Protein AF-A0A820FDP3-F1 (afdb_monomer)

Sequence (143 aa):
SAVSTASTAPTTTTAPTTTTTAAPCFFGDDQVRLVNGDITTISELRSGMKVYSMNNHNELMEDEVIMILHRDPDETDLFCVIETSDPRYKLSVTCDHYVAVSDGSKTHYLISDHVKSTEHFVYVHDDLNHQLELVQVTNVTRR

Secondary structure (DSSP, 8-state):
---------------------PPP-B-TT-EEEBTTS-EEETTT--TT-EEEEE-TTS-EEEEE--------TT---PEEEEEESSTT-EEEEETT-EEEEE-SS-EEEEEGGG--TTT-EEEEEETTTTEEEEEEEEEEEE-

InterPro domains:
  IPR001767 Hedgehog protein, Hint domain [PF01079] (21-142)
  IPR003587 Hint domain N-terminal [SM00306] (23-125)
  IPR006141 Intein N-terminal splicing region [PS50817] (25-101)
  IPR036844 Hint domain superfamily [SSF51294] (25-141)
  IPR050387 Hedgehog Signaling [PTHR11889] (11-141)

Solvent-accessible surface area (backbone atoms only — not comparable to full-atom values): 8890 Å² total; per-residue (Å²): 136,83,89,91,87,83,89,82,79,84,82,78,78,76,70,80,81,74,80,69,77,72,75,68,42,71,43,50,82,45,74,43,59,32,70,89,71,51,75,45,30,55,68,68,60,53,62,76,43,41,29,71,43,71,49,98,84,69,43,69,38,84,42,64,37,78,71,80,93,79,87,63,95,86,66,86,73,61,28,24,35,41,33,32,74,52,84,89,48,68,49,48,25,27,39,71,21,76,38,65,31,27,71,87,84,53,82,45,76,37,38,40,68,72,56,45,49,80,63,30,21,35,74,43,80,37,82,89,76,73,37,64,41,80,42,44,23,62,39,66,47,81,86

Radius of gyration: 22.2 Å; Cα contacts (8 Å, |Δi|>4): 254; chains: 1; bounding box: 54×83×32 Å

Structure (mmCIF, N/CA/C/O backbone):
data_AF-A0A820FDP3-F1
#
_entry.id   AF-A0A820FDP3-F1
#
loop_
_atom_site.group_PDB
_atom_site.id
_atom_site.type_symbol
_atom_site.label_atom_id
_atom_site.label_alt_id
_atom_site.label_comp_id
_atom_site.label_asym_id
_atom_site.label_entity_id
_atom_site.label_seq_id
_atom_site.pdbx_PDB_ins_code
_atom_site.Cartn_x
_atom_site.Cartn_y
_atom_site.Cartn_z
_atom_site.occupancy
_atom_site.B_iso_or_equiv
_atom_site.auth_seq_id
_atom_site.auth_comp_id
_atom_site.auth_asym_id
_atom_site.auth_atom_id
_atom_site.pdbx_PDB_model_num
ATOM 1 N N . SER A 1 1 ? -38.778 -68.239 -4.008 1.00 35.31 1 SER A N 1
ATOM 2 C CA . SER A 1 1 ? -38.427 -67.526 -2.765 1.00 35.31 1 SER A CA 1
ATOM 3 C C . SER A 1 1 ? -37.032 -66.952 -2.929 1.00 35.31 1 SER A C 1
ATOM 5 O O . SER A 1 1 ? -36.119 -67.725 -3.160 1.00 35.31 1 SER A O 1
ATOM 7 N N . ALA A 1 2 ? -36.942 -65.653 -3.232 1.00 29.34 2 ALA A N 1
ATOM 8 C CA . ALA A 1 2 ? -36.588 -64.569 -2.293 1.00 29.34 2 ALA A CA 1
ATOM 9 C C . ALA A 1 2 ? -35.048 -64.419 -2.187 1.00 29.34 2 ALA A C 1
ATOM 11 O O . ALA A 1 2 ? -34.393 -65.323 -1.695 1.00 29.34 2 ALA A O 1
ATOM 12 N N . VAL A 1 3 ? -34.438 -63.467 -2.911 1.00 26.30 3 VAL A N 1
ATOM 13 C CA . VAL A 1 3 ? -34.148 -62.059 -2.519 1.00 26.30 3 VAL A CA 1
ATOM 14 C C . VAL A 1 3 ? -32.842 -61.938 -1.710 1.00 26.30 3 VAL A C 1
ATOM 16 O O . VAL A 1 3 ? -32.786 -62.367 -0.568 1.00 26.30 3 VAL A O 1
ATOM 19 N N . SER A 1 4 ? -31.815 -61.313 -2.306 1.00 28.16 4 SER A N 1
ATOM 20 C CA . SER A 1 4 ? -31.236 -60.008 -1.904 1.00 28.16 4 SER A CA 1
ATOM 21 C C . SER A 1 4 ? -29.708 -59.893 -2.026 1.00 28.16 4 SER A C 1
ATOM 23 O O . SER A 1 4 ? -28.956 -60.840 -1.835 1.00 28.16 4 SER A O 1
ATOM 25 N N . THR A 1 5 ? -29.309 -58.666 -2.343 1.00 33.56 5 THR A N 1
ATOM 26 C CA . THR A 1 5 ? -28.030 -58.089 -2.787 1.00 33.56 5 THR A CA 1
ATOM 27 C C . THR A 1 5 ? -27.153 -57.504 -1.668 1.00 33.56 5 THR A C 1
ATOM 29 O O . THR A 1 5 ? -27.704 -57.028 -0.682 1.00 33.56 5 THR A O 1
ATOM 32 N N . ALA A 1 6 ? -25.836 -57.383 -1.912 1.00 31.95 6 ALA A N 1
ATOM 33 C CA . ALA A 1 6 ? -24.944 -56.223 -1.633 1.00 31.95 6 ALA A CA 1
ATOM 34 C C . ALA A 1 6 ? -23.514 -56.626 -2.084 1.00 31.95 6 ALA A C 1
ATOM 36 O O . ALA A 1 6 ? -23.063 -57.696 -1.696 1.00 31.95 6 ALA A O 1
ATOM 37 N N . SER A 1 7 ? -22.777 -55.993 -3.008 1.00 34.62 7 SER A N 1
ATOM 38 C CA . SER A 1 7 ? -22.408 -54.587 -3.268 1.00 34.62 7 SER A CA 1
ATOM 39 C C . SER A 1 7 ? -21.628 -53.931 -2.128 1.00 34.62 7 SER A C 1
ATOM 41 O O . SER A 1 7 ? -22.196 -53.200 -1.322 1.00 34.62 7 SER A O 1
ATOM 43 N N . THR A 1 8 ? -20.313 -54.162 -2.099 1.00 35.59 8 THR A N 1
ATOM 44 C CA . THR A 1 8 ? -19.361 -53.441 -1.243 1.00 35.59 8 THR A CA 1
ATOM 45 C C . THR A 1 8 ? -18.542 -52.484 -2.109 1.00 35.59 8 THR A C 1
ATOM 47 O O . THR A 1 8 ? -17.845 -52.907 -3.030 1.00 35.59 8 THR A O 1
ATOM 50 N N . ALA A 1 9 ? -18.686 -51.188 -1.836 1.00 39.78 9 ALA A N 1
ATOM 51 C CA . ALA A 1 9 ? -17.977 -50.094 -2.490 1.00 39.78 9 ALA A CA 1
ATOM 52 C C . ALA A 1 9 ? -16.481 -50.063 -2.108 1.00 39.78 9 ALA A C 1
ATOM 54 O O . ALA A 1 9 ? -16.131 -50.498 -1.008 1.00 39.78 9 ALA A O 1
ATOM 55 N N . PRO A 1 10 ? -15.597 -49.507 -2.956 1.00 38.88 10 PRO A N 1
ATOM 56 C CA . PRO A 1 10 ? -14.248 -49.154 -2.542 1.00 38.88 10 PRO A CA 1
ATOM 57 C C . PRO A 1 10 ? -14.284 -47.880 -1.688 1.00 38.88 10 PRO A C 1
ATOM 59 O O . PRO A 1 10 ? -14.824 -46.850 -2.091 1.00 38.88 10 PRO A O 1
ATOM 62 N N . THR A 1 11 ? -13.711 -47.964 -0.491 1.00 37.81 11 THR A N 1
ATOM 63 C CA . THR A 1 11 ? -13.539 -46.848 0.439 1.00 37.81 11 THR A CA 1
ATOM 64 C C . THR A 1 11 ? -12.572 -45.831 -0.164 1.00 37.81 11 THR A C 1
ATOM 66 O O . THR A 1 11 ? -11.375 -46.093 -0.279 1.00 37.81 11 THR A O 1
ATOM 69 N N . THR A 1 12 ? -13.083 -44.666 -0.555 1.00 37.97 12 THR A N 1
ATOM 70 C CA . THR A 1 12 ? -12.262 -43.500 -0.883 1.00 37.97 12 THR A CA 1
ATOM 71 C C . THR A 1 12 ? -11.593 -43.030 0.404 1.00 37.97 12 THR A C 1
ATOM 73 O O . THR A 1 12 ? -12.239 -42.452 1.275 1.00 37.97 12 THR A O 1
ATOM 76 N N . THR A 1 13 ? -10.301 -43.311 0.552 1.00 40.66 13 THR A N 1
ATOM 77 C CA . THR A 1 13 ? -9.463 -42.663 1.562 1.00 40.66 13 THR A CA 1
ATOM 78 C C . THR A 1 13 ? -9.371 -41.189 1.189 1.00 40.66 13 THR A C 1
ATOM 80 O O . THR A 1 13 ? -8.599 -40.812 0.310 1.00 40.66 13 THR A O 1
ATOM 83 N N . THR A 1 14 ? -10.203 -40.360 1.815 1.00 43.59 14 THR A N 1
ATOM 84 C CA . THR A 1 14 ? -10.071 -38.905 1.779 1.00 43.59 14 THR A CA 1
ATOM 85 C C . THR A 1 14 ? -8.686 -38.570 2.318 1.00 43.59 14 THR A C 1
ATOM 87 O O . THR A 1 14 ? -8.397 -38.811 3.492 1.00 43.59 14 THR A O 1
ATOM 90 N N . ALA A 1 15 ? -7.805 -38.079 1.446 1.00 48.56 15 ALA A N 1
ATOM 91 C CA . ALA A 1 15 ? -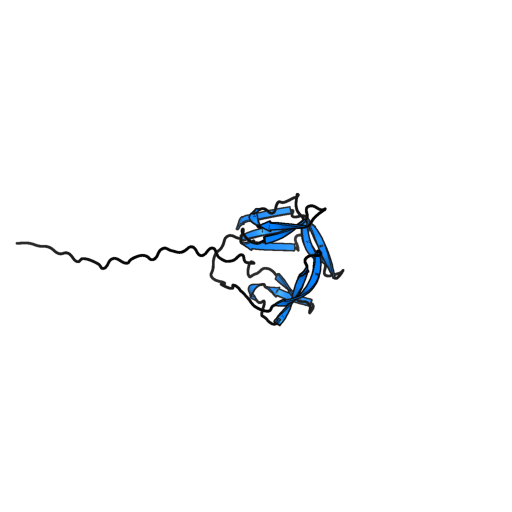6.565 -37.460 1.881 1.00 48.56 15 ALA A CA 1
ATOM 92 C C . ALA A 1 15 ? -6.922 -36.346 2.879 1.00 48.56 15 ALA A C 1
ATOM 94 O O . ALA A 1 15 ? -7.920 -35.653 2.664 1.00 48.56 15 ALA A O 1
ATOM 95 N N . PRO A 1 16 ? -6.169 -36.176 3.976 1.00 45.03 16 PRO A N 1
ATOM 96 C CA . PRO A 1 16 ? -6.380 -35.033 4.845 1.00 45.03 16 PRO A CA 1
ATOM 97 C C . PRO A 1 16 ? -6.250 -33.776 3.987 1.00 45.03 16 PRO A C 1
ATOM 99 O O . PRO A 1 16 ? -5.231 -33.588 3.322 1.00 45.03 16 PRO A O 1
ATOM 102 N N . THR A 1 17 ? -7.295 -32.949 3.970 1.00 44.59 17 THR A N 1
ATOM 103 C CA . THR A 1 17 ? -7.234 -31.598 3.422 1.00 44.59 17 THR A CA 1
ATOM 104 C C . THR A 1 17 ? -6.196 -30.863 4.251 1.00 44.59 17 THR A C 1
ATOM 106 O O . THR A 1 17 ? -6.479 -30.382 5.346 1.00 44.59 17 THR A O 1
ATOM 109 N N . THR A 1 18 ? -4.954 -30.854 3.783 1.00 39.72 18 THR A N 1
ATOM 110 C CA . THR A 1 18 ? -3.960 -29.911 4.260 1.00 39.72 18 THR A CA 1
ATOM 111 C C . THR A 1 18 ? -4.517 -28.551 3.885 1.00 39.72 18 THR A C 1
ATOM 113 O O . THR A 1 18 ? -4.482 -28.164 2.720 1.00 39.72 18 THR A O 1
ATOM 116 N N . THR A 1 19 ? -5.102 -27.853 4.853 1.00 38.78 19 THR A N 1
ATOM 117 C CA . THR A 1 19 ? -5.202 -26.400 4.802 1.00 38.78 19 THR A CA 1
ATOM 118 C C . THR A 1 19 ? -3.767 -25.898 4.744 1.00 38.78 19 THR A C 1
ATOM 120 O O . THR A 1 19 ? -3.129 -25.690 5.775 1.00 38.78 19 THR A O 1
ATOM 123 N N . THR A 1 20 ? -3.211 -25.829 3.538 1.00 46.38 20 THR A N 1
ATOM 124 C CA . THR A 1 20 ? -2.064 -24.981 3.259 1.00 46.38 20 THR A CA 1
ATOM 125 C C . THR A 1 20 ? -2.561 -23.593 3.605 1.00 46.38 20 THR A C 1
ATOM 127 O O . THR A 1 20 ? -3.418 -23.072 2.900 1.00 46.38 20 THR A O 1
ATOM 130 N N . THR A 1 21 ? -2.145 -23.045 4.746 1.00 54.66 21 THR A N 1
ATOM 131 C CA . THR A 1 21 ? -2.365 -21.624 5.008 1.00 54.66 21 THR A CA 1
ATOM 132 C C . THR A 1 21 ? -1.762 -20.899 3.814 1.00 54.66 21 THR A C 1
ATOM 134 O O . THR A 1 21 ? -0.568 -21.076 3.547 1.00 54.66 21 THR A O 1
ATOM 137 N N . ALA A 1 22 ? -2.602 -20.220 3.033 1.00 67.62 22 ALA A N 1
ATOM 138 C CA . ALA A 1 22 ? -2.152 -19.454 1.886 1.00 67.62 22 ALA A CA 1
ATOM 139 C C . ALA A 1 22 ? -1.049 -18.493 2.349 1.00 67.62 22 ALA A C 1
ATOM 141 O O . ALA A 1 22 ? -1.042 -18.039 3.495 1.00 67.62 22 ALA A O 1
ATOM 142 N N . ALA A 1 23 ? -0.050 -18.254 1.500 1.00 81.81 23 ALA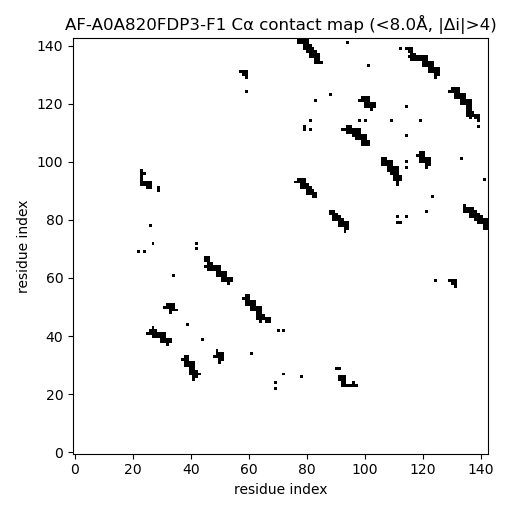 A N 1
ATOM 143 C CA . ALA A 1 23 ? 0.984 -17.284 1.836 1.00 81.81 23 ALA A CA 1
ATOM 144 C C . ALA A 1 23 ? 0.341 -15.891 1.987 1.00 81.81 23 ALA A C 1
ATOM 146 O O . ALA A 1 23 ? -0.628 -15.611 1.280 1.00 81.81 23 ALA A O 1
ATOM 147 N N . PRO A 1 24 ? 0.878 -14.990 2.828 1.00 91.69 24 PRO A N 1
ATOM 148 C CA . PRO A 1 24 ? 0.292 -13.667 2.971 1.00 91.69 24 PRO A CA 1
ATOM 149 C C . PRO A 1 24 ? 0.297 -12.896 1.648 1.00 91.69 24 PRO A C 1
ATOM 151 O O . PRO A 1 24 ? 1.331 -12.806 0.981 1.00 91.69 24 PRO A O 1
ATOM 154 N N . CYS A 1 25 ? -0.845 -12.319 1.271 1.00 95.00 25 CYS A N 1
ATOM 155 C CA . CYS A 1 25 ? -1.067 -11.786 -0.077 1.00 95.00 25 CYS A CA 1
ATOM 156 C C . CYS A 1 25 ? -1.715 -10.398 -0.090 1.00 95.00 25 CYS A C 1
ATOM 158 O O . CYS A 1 25 ? -2.303 -9.950 0.892 1.00 95.00 25 CYS A O 1
ATOM 160 N N . PHE A 1 26 ? -1.597 -9.727 -1.235 1.00 96.25 26 PHE A N 1
ATOM 161 C CA . PHE A 1 26 ? -2.300 -8.487 -1.568 1.00 96.25 26 PHE A CA 1
ATOM 162 C C . PHE A 1 26 ? -3.557 -8.800 -2.385 1.00 96.25 26 PHE A C 1
ATOM 164 O O . PHE A 1 26 ? -3.582 -9.780 -3.131 1.00 96.25 26 PHE A O 1
ATOM 171 N N . PHE A 1 27 ? -4.586 -7.957 -2.289 1.00 96.00 27 PHE A N 1
ATOM 172 C CA . PHE A 1 27 ? -5.770 -8.080 -3.138 1.00 96.00 27 PHE A CA 1
ATOM 173 C C . PHE A 1 27 ? -5.446 -7.692 -4.587 1.00 96.00 27 PHE A C 1
ATOM 175 O O . PHE A 1 27 ? -4.785 -6.686 -4.837 1.00 96.00 27 PHE A O 1
ATOM 182 N N . GLY A 1 28 ? -5.931 -8.473 -5.553 1.00 95.44 28 GLY A N 1
ATOM 183 C CA . GLY A 1 28 ? -5.546 -8.330 -6.961 1.00 95.44 28 GLY A CA 1
ATOM 184 C C . GLY A 1 28 ? -5.871 -6.972 -7.594 1.00 95.44 28 GLY A C 1
ATOM 185 O O . GLY A 1 28 ? -5.105 -6.524 -8.448 1.00 95.44 28 GLY A O 1
ATOM 186 N N . ASP A 1 29 ? -6.955 -6.321 -7.160 1.00 95.00 29 AS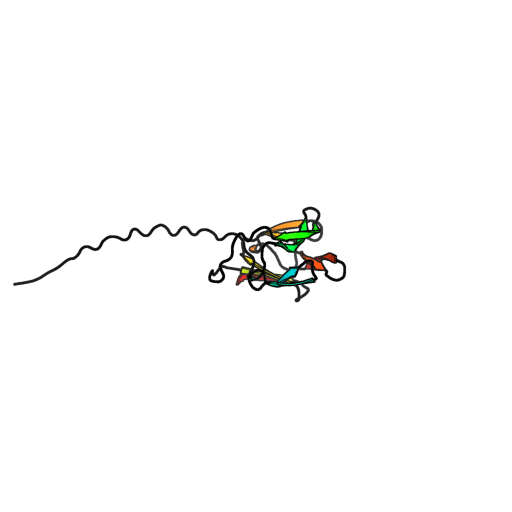P A N 1
ATOM 187 C CA . ASP A 1 29 ? -7.409 -5.026 -7.695 1.00 95.00 29 ASP A CA 1
ATOM 188 C C . ASP A 1 29 ? -6.754 -3.816 -7.017 1.00 95.00 29 ASP A C 1
ATOM 190 O O . ASP A 1 29 ? -6.961 -2.679 -7.452 1.00 95.00 29 ASP A O 1
ATOM 194 N N . ASP A 1 30 ? -5.983 -4.027 -5.946 1.00 95.56 30 ASP A N 1
ATOM 195 C CA . ASP A 1 30 ? -5.229 -2.936 -5.339 1.00 95.56 30 ASP A CA 1
ATOM 196 C C . ASP A 1 30 ? -4.191 -2.411 -6.339 1.00 95.56 30 ASP A C 1
ATOM 198 O O . ASP A 1 30 ? -3.661 -3.143 -7.183 1.00 95.56 30 ASP A O 1
ATOM 202 N N . GLN A 1 31 ? -3.926 -1.110 -6.268 1.00 95.81 31 GLN A N 1
ATOM 203 C CA . GLN A 1 31 ? -3.092 -0.416 -7.241 1.00 95.81 31 GLN A CA 1
ATOM 204 C C . GLN A 1 31 ? -1.646 -0.304 -6.770 1.00 95.81 31 GLN A C 1
ATOM 206 O O . GLN A 1 31 ? -1.368 -0.084 -5.593 1.00 95.81 31 GLN A O 1
ATOM 211 N N . VAL A 1 32 ? -0.726 -0.379 -7.727 1.00 95.19 32 VAL A N 1
ATOM 212 C CA . VAL A 1 32 ? 0.696 -0.102 -7.540 1.00 95.19 32 VAL A CA 1
ATOM 213 C C . VAL A 1 32 ? 1.113 0.962 -8.538 1.00 95.19 32 VAL A C 1
ATOM 215 O O . VAL A 1 32 ? 0.849 0.850 -9.738 1.00 95.19 32 VAL A O 1
ATOM 218 N N . ARG A 1 33 ? 1.796 1.992 -8.039 1.00 94.12 33 ARG A N 1
ATOM 219 C CA . ARG A 1 33 ? 2.476 2.967 -8.884 1.00 94.12 33 ARG A CA 1
ATOM 220 C C . ARG A 1 33 ? 3.845 2.433 -9.282 1.00 94.12 33 ARG A C 1
ATOM 222 O O . ARG A 1 33 ? 4.634 2.006 -8.441 1.00 94.12 33 ARG A O 1
ATOM 229 N N . LEU A 1 34 ? 4.124 2.497 -10.572 1.00 97.19 34 LEU A N 1
ATOM 230 C CA . LEU A 1 34 ? 5.416 2.160 -11.138 1.00 97.19 34 LEU A CA 1
ATOM 231 C C . LEU A 1 34 ? 6.336 3.381 -11.137 1.00 97.19 34 LEU A C 1
ATOM 233 O O . LEU A 1 34 ? 5.888 4.526 -11.189 1.00 97.19 34 LEU A O 1
ATOM 237 N N . VAL A 1 35 ? 7.642 3.130 -11.157 1.00 97.00 35 VAL A N 1
ATOM 238 C CA . VAL A 1 35 ? 8.676 4.181 -11.200 1.00 97.00 35 VAL A CA 1
ATOM 239 C C . VAL A 1 35 ? 8.560 5.060 -12.449 1.00 97.00 35 VAL A C 1
ATOM 241 O O . VAL A 1 35 ? 8.883 6.243 -12.420 1.00 97.00 35 VAL A O 1
ATOM 244 N N . ASN A 1 36 ? 8.054 4.516 -13.559 1.00 94.88 36 ASN A N 1
ATOM 245 C CA . ASN A 1 36 ? 7.831 5.283 -14.788 1.00 94.88 36 ASN A CA 1
ATOM 246 C C . ASN A 1 36 ? 6.601 6.219 -14.720 1.00 94.88 36 ASN A C 1
ATOM 248 O O . ASN A 1 36 ? 6.314 6.900 -15.701 1.00 94.88 36 ASN A O 1
ATOM 252 N N . GLY A 1 37 ? 5.884 6.247 -13.591 1.00 94.44 37 GLY A N 1
ATOM 253 C CA . GLY A 1 37 ? 4.699 7.070 -13.354 1.00 94.44 37 GLY A CA 1
ATOM 254 C C . GLY A 1 37 ? 3.368 6.368 -13.634 1.00 94.44 37 GLY A C 1
ATOM 255 O O . GLY A 1 37 ? 2.332 6.848 -13.163 1.00 94.44 37 GLY A O 1
ATOM 256 N N . ASP A 1 38 ? 3.382 5.230 -14.334 1.00 96.06 38 ASP A N 1
ATOM 257 C CA . ASP A 1 38 ? 2.173 4.463 -14.631 1.00 96.06 38 ASP A CA 1
ATOM 258 C C . ASP A 1 38 ? 1.565 3.863 -13.354 1.00 96.06 38 ASP A C 1
ATOM 260 O O . ASP A 1 38 ? 2.239 3.644 -12.343 1.00 96.06 38 ASP A O 1
ATOM 264 N N . ILE A 1 39 ? 0.268 3.570 -13.410 1.00 95.62 39 ILE A N 1
ATOM 265 C CA . ILE A 1 39 ? -0.457 2.852 -12.361 1.00 95.62 39 ILE A CA 1
ATOM 266 C C . ILE A 1 39 ? -0.987 1.556 -12.966 1.00 95.62 39 ILE A C 1
ATOM 268 O O . ILE A 1 39 ? -1.578 1.565 -14.045 1.00 95.62 39 ILE A O 1
ATOM 272 N N . THR A 1 40 ? -0.789 0.451 -12.260 1.00 97.12 40 THR A N 1
ATOM 273 C CA . THR A 1 40 ? -1.307 -0.875 -12.618 1.00 97.12 40 THR A CA 1
ATOM 274 C C . THR A 1 40 ? -1.922 -1.533 -11.387 1.00 97.12 40 THR A C 1
ATOM 276 O O . THR A 1 40 ? -1.798 -1.013 -10.278 1.00 97.12 40 THR A O 1
ATOM 279 N N . THR A 1 41 ? -2.596 -2.665 -11.557 1.00 97.38 41 THR A N 1
ATOM 280 C CA . THR A 1 41 ? -3.087 -3.459 -10.423 1.00 97.38 41 THR A CA 1
ATOM 281 C C . THR A 1 41 ? -2.058 -4.506 -9.990 1.00 97.38 41 THR A C 1
ATOM 283 O O . THR A 1 41 ? -1.195 -4.919 -10.770 1.00 97.38 41 THR A O 1
ATOM 286 N N . ILE A 1 42 ? -2.155 -4.997 -8.755 1.00 96.56 42 ILE A N 1
ATOM 287 C CA . ILE A 1 42 ? -1.334 -6.115 -8.257 1.00 96.56 42 ILE A CA 1
ATOM 288 C C . ILE A 1 42 ? -1.464 -7.352 -9.170 1.00 96.56 42 ILE A C 1
ATOM 290 O O . ILE A 1 42 ? -0.478 -8.040 -9.465 1.00 96.56 42 ILE A O 1
ATOM 294 N N . SER A 1 43 ? -2.673 -7.632 -9.667 1.00 95.94 43 SER A N 1
ATOM 295 C CA . SER A 1 43 ? -2.936 -8.749 -10.587 1.00 95.94 43 SER A CA 1
ATOM 296 C C . SER A 1 43 ? -2.253 -8.578 -11.957 1.00 95.94 43 SER A C 1
ATOM 298 O O . SER A 1 43 ? -1.871 -9.555 -12.618 1.00 95.94 43 SER A O 1
ATOM 300 N N . GLU A 1 44 ? -2.009 -7.337 -12.369 1.00 97.12 44 GLU A N 1
ATOM 301 C CA . GLU A 1 44 ? -1.343 -6.975 -13.619 1.00 97.12 44 GLU A CA 1
ATOM 302 C C . GLU A 1 44 ? 0.172 -6.797 -13.485 1.00 97.12 44 GLU A C 1
ATOM 304 O O . GLU A 1 44 ? 0.873 -6.886 -14.493 1.00 97.12 44 GLU A O 1
ATOM 309 N N . LEU A 1 45 ? 0.711 -6.697 -12.268 1.00 96.75 45 LEU A N 1
ATOM 310 C CA . LEU A 1 45 ? 2.151 -6.598 -12.029 1.00 96.75 45 LEU A CA 1
ATOM 311 C C . LEU A 1 45 ? 2.915 -7.782 -12.659 1.00 96.75 45 LEU A C 1
ATOM 313 O O . LEU A 1 45 ? 2.436 -8.922 -12.681 1.00 96.75 45 LEU A O 1
ATOM 317 N N . ARG A 1 46 ? 4.098 -7.543 -13.219 1.00 96.50 46 ARG A N 1
ATOM 318 C CA . ARG A 1 46 ? 4.934 -8.556 -13.887 1.00 96.50 46 ARG A CA 1
ATOM 319 C C . ARG A 1 46 ? 6.387 -8.389 -13.469 1.00 96.50 46 ARG A C 1
ATOM 321 O O . ARG A 1 46 ? 6.804 -7.297 -13.091 1.00 96.50 46 ARG A O 1
ATOM 328 N N . SER A 1 47 ? 7.159 -9.467 -13.595 1.00 97.50 47 SER A N 1
ATOM 329 C CA . SER A 1 47 ? 8.606 -9.389 -13.416 1.00 97.50 47 SER A CA 1
ATOM 330 C C . SER A 1 47 ? 9.238 -8.381 -14.384 1.00 97.50 47 SER A C 1
ATOM 332 O O . SER A 1 47 ? 8.799 -8.264 -15.529 1.00 97.50 47 SER A O 1
ATOM 334 N N . GLY A 1 48 ? 10.261 -7.663 -13.926 1.00 97.94 48 GLY A N 1
ATOM 335 C CA . GLY A 1 48 ? 10.941 -6.599 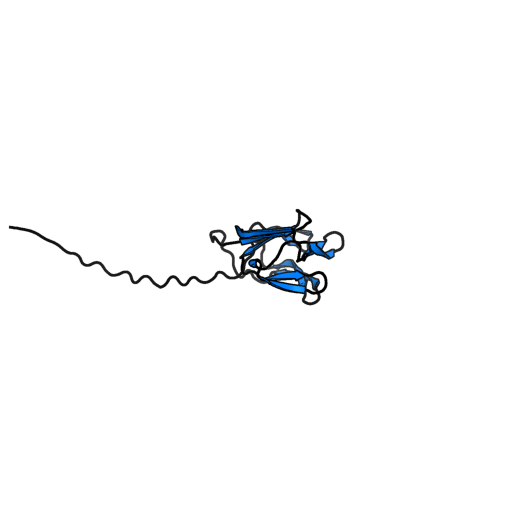-14.668 1.00 97.94 48 GLY A CA 1
ATOM 336 C C . GLY A 1 48 ? 10.282 -5.220 -14.550 1.00 97.94 48 GLY A C 1
ATOM 337 O O . GLY A 1 48 ? 10.874 -4.224 -14.963 1.00 97.94 48 GLY A O 1
ATOM 338 N N . MET A 1 49 ? 9.073 -5.124 -13.986 1.00 98.31 49 MET A N 1
ATOM 339 C CA . MET A 1 49 ? 8.451 -3.830 -13.694 1.00 98.31 49 MET A CA 1
ATOM 340 C C . MET A 1 49 ? 9.118 -3.201 -12.469 1.00 98.31 49 MET A C 1
ATOM 342 O O . MET A 1 49 ? 9.395 -3.888 -11.485 1.00 98.31 49 MET A O 1
ATOM 346 N N . LYS A 1 50 ? 9.366 -1.890 -12.534 1.00 98.38 50 LYS A N 1
ATOM 347 C CA . LYS A 1 50 ? 9.976 -1.127 -11.442 1.00 98.38 50 LYS A CA 1
ATOM 348 C C . LYS A 1 50 ? 8.906 -0.472 -10.581 1.00 98.38 50 LYS A C 1
ATOM 350 O O . LYS A 1 50 ? 8.045 0.230 -11.108 1.00 98.38 50 LYS A O 1
ATOM 355 N N . VAL A 1 51 ? 8.986 -0.680 -9.276 1.00 97.56 51 VAL A N 1
ATOM 356 C CA . VAL A 1 51 ? 8.057 -0.169 -8.262 1.00 97.56 51 VAL A CA 1
ATOM 357 C C . VAL A 1 51 ? 8.825 0.617 -7.209 1.00 97.56 51 VAL A C 1
ATOM 359 O O . VAL A 1 51 ? 10.048 0.518 -7.123 1.00 97.56 51 VAL A O 1
ATOM 362 N N . TYR A 1 52 ? 8.107 1.378 -6.393 1.00 96.94 52 TYR A N 1
ATOM 363 C CA . TYR A 1 52 ? 8.684 1.929 -5.176 1.00 96.94 52 TYR A CA 1
ATOM 364 C C . TYR A 1 52 ? 8.522 0.951 -4.012 1.00 96.94 52 TYR A C 1
ATOM 366 O O . TYR A 1 52 ? 7.460 0.353 -3.834 1.00 96.94 52 TYR A O 1
ATOM 374 N N . SER A 1 53 ? 9.568 0.807 -3.209 1.00 95.94 53 SER A N 1
ATOM 375 C CA . SER A 1 53 ? 9.577 0.042 -1.967 1.00 95.94 53 SER A CA 1
ATOM 376 C C . SER A 1 53 ? 10.103 0.901 -0.818 1.00 95.94 53 SER A C 1
ATOM 378 O O . SER A 1 53 ? 10.652 1.985 -1.022 1.00 95.94 53 SER A O 1
ATOM 380 N N . MET A 1 54 ? 9.898 0.432 0.411 1.00 95.88 54 MET A N 1
ATOM 381 C CA . MET A 1 54 ? 10.463 1.047 1.607 1.00 95.88 54 MET A CA 1
ATOM 382 C C . MET A 1 54 ? 11.609 0.179 2.122 1.00 95.88 54 MET A C 1
ATOM 384 O O . MET A 1 54 ? 11.424 -1.019 2.345 1.00 95.88 54 MET A O 1
ATOM 388 N N . ASN A 1 55 ? 12.781 0.773 2.340 1.00 94.75 55 ASN A N 1
ATOM 389 C CA . ASN A 1 55 ? 13.906 0.063 2.943 1.00 94.75 55 ASN A CA 1
ATOM 390 C C . ASN A 1 55 ? 13.800 0.008 4.484 1.00 94.75 55 ASN A C 1
ATOM 392 O O . ASN A 1 55 ? 12.885 0.548 5.104 1.00 94.75 55 ASN A O 1
ATOM 396 N N . ASN A 1 56 ? 14.770 -0.631 5.137 1.00 91.69 56 ASN A N 1
ATOM 397 C CA . ASN A 1 56 ? 14.812 -0.772 6.598 1.00 91.69 56 ASN A CA 1
ATOM 398 C C . ASN A 1 56 ? 15.108 0.531 7.370 1.00 91.69 56 ASN A C 1
ATOM 400 O O . ASN A 1 56 ? 15.016 0.532 8.597 1.00 91.69 56 ASN A O 1
ATOM 404 N N . HIS A 1 57 ? 15.469 1.612 6.680 1.00 92.62 57 HIS A N 1
ATOM 405 C CA . HIS A 1 57 ? 15.621 2.958 7.238 1.00 92.62 57 HIS A CA 1
ATOM 406 C C . HIS A 1 57 ? 14.378 3.831 6.995 1.00 92.62 57 HIS A C 1
ATOM 408 O O . HIS A 1 57 ? 14.400 5.019 7.307 1.00 92.62 57 HIS A O 1
ATOM 414 N N . ASN A 1 58 ? 13.288 3.239 6.491 1.00 93.38 58 ASN A N 1
ATOM 415 C CA . ASN A 1 58 ? 12.051 3.915 6.099 1.00 93.38 58 ASN A CA 1
ATOM 416 C C . ASN A 1 58 ? 12.233 4.917 4.951 1.00 93.38 58 ASN A C 1
ATOM 418 O O . ASN A 1 58 ? 11.532 5.927 4.884 1.00 93.38 58 ASN A O 1
ATOM 422 N N . GLU A 1 59 ? 13.182 4.657 4.057 1.00 94.00 59 GLU A N 1
ATOM 423 C CA . GLU A 1 59 ? 13.417 5.483 2.877 1.00 94.00 59 GLU A CA 1
ATOM 424 C C . GLU A 1 59 ? 12.740 4.851 1.661 1.00 94.00 59 GLU A C 1
ATOM 426 O O . GLU A 1 59 ? 12.722 3.624 1.507 1.00 94.00 59 GLU A O 1
ATOM 431 N N . LEU A 1 60 ? 12.204 5.705 0.789 1.00 95.94 60 LEU A N 1
ATOM 432 C CA . LEU A 1 60 ? 11.666 5.300 -0.502 1.00 95.94 60 LEU A CA 1
ATOM 433 C C . LEU A 1 60 ? 12.815 4.860 -1.417 1.00 95.94 60 LEU A C 1
ATOM 435 O O . LEU A 1 60 ? 13.786 5.595 -1.600 1.00 95.94 60 LEU A O 1
ATOM 439 N N . MET A 1 61 ? 12.695 3.683 -2.018 1.00 96.69 61 MET A N 1
ATOM 440 C CA . MET A 1 61 ? 13.657 3.159 -2.981 1.00 96.69 61 MET A CA 1
ATOM 441 C C . MET A 1 61 ? 12.947 2.670 -4.238 1.00 96.69 61 MET A C 1
ATOM 443 O O . MET A 1 61 ? 11.804 2.229 -4.184 1.00 96.69 61 MET A O 1
ATOM 447 N N . GLU A 1 62 ? 13.631 2.738 -5.376 1.00 97.00 62 GLU A N 1
ATOM 448 C CA . GLU A 1 62 ? 13.195 2.054 -6.591 1.00 97.00 62 GLU A CA 1
ATOM 449 C C . GLU A 1 62 ? 13.660 0.600 -6.545 1.00 97.00 62 GLU A C 1
ATOM 451 O O . GLU A 1 62 ? 14.837 0.331 -6.296 1.00 97.00 62 GLU A O 1
ATOM 456 N N . ASP A 1 63 ? 12.755 -0.326 -6.834 1.00 97.31 63 ASP A N 1
ATOM 457 C CA . ASP A 1 63 ? 13.045 -1.754 -6.871 1.00 97.31 63 ASP A CA 1
ATOM 458 C C . ASP A 1 63 ? 12.426 -2.405 -8.110 1.00 97.31 63 ASP A C 1
ATOM 460 O O . ASP A 1 63 ? 11.521 -1.855 -8.739 1.00 97.31 63 ASP A O 1
ATOM 464 N N . GLU A 1 64 ? 12.928 -3.573 -8.490 1.00 98.00 64 GLU A N 1
ATOM 465 C CA . GLU A 1 64 ? 12.411 -4.353 -9.609 1.00 98.00 64 GLU A CA 1
ATOM 466 C C . GLU A 1 64 ? 11.683 -5.592 -9.097 1.00 98.00 64 GLU A C 1
ATOM 468 O O . GLU A 1 64 ? 12.202 -6.373 -8.301 1.00 98.00 64 GLU A O 1
ATOM 473 N N . VAL A 1 65 ? 10.476 -5.819 -9.605 1.00 97.69 65 VAL A N 1
ATOM 474 C CA . VAL A 1 65 ? 9.752 -7.059 -9.342 1.00 97.69 65 VAL A CA 1
ATOM 475 C C . VAL A 1 65 ? 10.522 -8.199 -10.003 1.00 97.69 65 VAL A C 1
ATOM 477 O O . VAL A 1 65 ? 10.528 -8.326 -11.223 1.00 97.69 65 VAL A O 1
ATOM 480 N N . ILE A 1 66 ? 11.175 -9.051 -9.217 1.00 97.56 66 ILE A N 1
ATOM 481 C CA . ILE A 1 66 ? 11.935 -10.186 -9.762 1.00 97.56 66 ILE A CA 1
ATOM 482 C C . ILE A 1 66 ? 11.046 -11.411 -10.012 1.00 97.56 66 ILE A C 1
ATOM 484 O O . ILE A 1 66 ? 11.196 -12.105 -11.019 1.00 97.56 66 ILE A O 1
ATOM 488 N N . MET A 1 67 ? 10.071 -11.670 -9.136 1.00 95.25 67 MET A N 1
ATOM 489 C CA . MET A 1 67 ? 9.196 -12.841 -9.208 1.00 95.25 67 MET A CA 1
ATOM 490 C C . MET A 1 67 ? 7.841 -12.584 -8.547 1.00 95.25 67 MET A C 1
ATOM 492 O O . MET A 1 67 ? 7.746 -11.815 -7.594 1.00 95.25 67 MET A O 1
ATOM 496 N N . ILE A 1 68 ? 6.808 -13.278 -9.026 1.00 94.69 68 ILE A N 1
ATOM 497 C CA . ILE A 1 68 ? 5.486 -13.330 -8.393 1.00 94.69 68 ILE A CA 1
ATOM 498 C C . ILE A 1 68 ? 5.383 -14.669 -7.660 1.00 94.69 68 ILE A C 1
ATOM 500 O O . ILE A 1 68 ? 5.415 -15.718 -8.299 1.00 94.69 68 ILE A O 1
ATOM 504 N N . LEU A 1 69 ? 5.318 -14.629 -6.326 1.00 92.19 69 LEU A N 1
ATOM 505 C CA . LEU A 1 69 ? 5.319 -15.831 -5.481 1.00 92.19 69 LEU A CA 1
ATOM 506 C C . LEU A 1 69 ? 3.978 -16.565 -5.492 1.00 92.19 69 LEU A C 1
ATOM 508 O O . LEU A 1 69 ? 3.953 -17.791 -5.465 1.00 92.19 69 LEU A O 1
ATOM 512 N N . HIS A 1 70 ? 2.884 -15.808 -5.538 1.00 91.44 70 HIS A N 1
ATOM 513 C CA . HIS A 1 70 ? 1.526 -16.330 -5.528 1.00 91.44 70 HIS A CA 1
ATOM 514 C C . HIS A 1 70 ? 0.624 -15.479 -6.416 1.00 91.44 70 HIS A C 1
ATOM 516 O O . HIS A 1 70 ? 0.744 -14.251 -6.433 1.00 91.44 70 HIS A O 1
ATOM 522 N N . ARG A 1 71 ? -0.249 -16.136 -7.182 1.00 90.88 71 ARG A N 1
ATOM 523 C CA . ARG A 1 71 ? -1.285 -15.502 -8.001 1.00 90.88 71 ARG A CA 1
ATOM 524 C C . ARG A 1 71 ? -2.336 -16.540 -8.364 1.00 90.88 71 ARG A C 1
ATOM 526 O O . ARG A 1 71 ? -2.120 -17.333 -9.278 1.00 90.88 71 ARG A O 1
ATOM 533 N N . ASP A 1 72 ? -3.476 -16.457 -7.701 1.00 90.38 72 ASP A N 1
ATOM 534 C CA . ASP A 1 72 ? -4.668 -17.219 -8.043 1.00 90.38 72 ASP A CA 1
ATOM 535 C C . ASP A 1 72 ? -5.881 -16.270 -8.019 1.00 90.38 72 ASP A C 1
ATOM 537 O O . ASP A 1 72 ? -6.239 -15.773 -6.953 1.00 90.38 72 ASP A O 1
ATOM 541 N N . PRO A 1 73 ? -6.465 -15.918 -9.180 1.00 86.81 73 PRO A N 1
ATOM 542 C CA . PRO A 1 73 ? -7.620 -15.024 -9.236 1.00 86.81 73 PRO A CA 1
ATOM 543 C C . PRO A 1 73 ? -8.926 -15.685 -8.765 1.00 86.81 73 PRO A C 1
ATOM 545 O O . PRO A 1 73 ? -9.889 -14.965 -8.508 1.00 86.81 73 PRO A O 1
ATOM 548 N N . ASP A 1 74 ? -8.970 -17.018 -8.671 1.00 87.06 74 ASP A N 1
ATOM 549 C CA . ASP A 1 74 ? -10.160 -17.777 -8.273 1.00 87.06 74 ASP A CA 1
ATOM 550 C C . ASP A 1 74 ? -10.130 -18.163 -6.780 1.00 87.06 74 ASP A C 1
ATOM 552 O O . ASP A 1 74 ? -11.114 -18.684 -6.245 1.00 87.06 74 ASP A O 1
ATOM 556 N N . GLU A 1 75 ? -9.018 -17.899 -6.088 1.00 86.00 75 GLU A N 1
ATOM 557 C CA . GLU A 1 75 ? -8.874 -18.155 -4.659 1.00 86.00 75 GLU A CA 1
ATOM 558 C C . GLU A 1 75 ? -9.637 -17.122 -3.821 1.00 86.00 75 GLU A C 1
ATOM 560 O O . GLU A 1 75 ? -9.511 -15.907 -3.985 1.00 86.00 75 GLU A O 1
ATOM 565 N N . THR A 1 76 ? -10.430 -17.624 -2.877 1.00 84.75 76 THR A N 1
ATOM 566 C CA . THR A 1 76 ? -11.120 -16.804 -1.882 1.00 84.75 76 THR A CA 1
ATOM 567 C C . THR A 1 76 ? -10.371 -16.857 -0.560 1.00 84.75 76 THR A C 1
ATOM 569 O O . THR A 1 76 ? -10.209 -17.942 -0.000 1.00 84.75 76 THR A O 1
ATOM 572 N N . ASP A 1 77 ? -10.008 -15.695 -0.027 1.00 90.19 77 ASP A N 1
ATOM 573 C CA . ASP A 1 77 ? -9.378 -15.553 1.286 1.00 90.19 77 ASP A CA 1
ATOM 574 C C . ASP A 1 77 ? -10.035 -14.409 2.076 1.00 90.19 77 ASP A C 1
ATOM 576 O O . ASP A 1 77 ? -10.788 -13.608 1.516 1.00 90.19 77 ASP A O 1
ATOM 580 N N . LEU A 1 78 ? -9.773 -14.346 3.380 1.00 93.31 78 LEU A N 1
ATOM 581 C CA . LEU A 1 78 ? -10.210 -13.269 4.257 1.00 93.31 78 LEU A CA 1
ATOM 582 C C . LEU A 1 78 ? -9.217 -12.105 4.185 1.00 93.31 78 LEU A C 1
ATOM 584 O O . LEU A 1 78 ? -8.065 -12.213 4.619 1.00 93.31 78 LEU A O 1
ATOM 588 N N . PHE A 1 79 ? -9.688 -10.958 3.703 1.00 96.00 79 PHE A N 1
ATOM 589 C CA . PHE A 1 79 ? -8.877 -9.756 3.566 1.00 96.00 79 PHE A CA 1
ATOM 590 C C . PHE A 1 79 ? -9.157 -8.764 4.688 1.00 96.00 79 PHE A C 1
ATOM 592 O O . PHE A 1 79 ? -10.298 -8.421 4.990 1.00 96.00 79 PHE A O 1
ATOM 599 N N . CYS A 1 80 ? -8.088 -8.231 5.255 1.00 97.56 80 CYS A N 1
ATOM 600 C CA . CYS A 1 80 ? -8.098 -7.061 6.104 1.00 97.56 80 CYS A CA 1
ATOM 601 C C . CYS A 1 80 ? -7.897 -5.815 5.222 1.00 97.56 80 CYS A C 1
ATOM 603 O O . CYS A 1 80 ? -6.912 -5.695 4.492 1.00 97.56 80 CYS A O 1
ATOM 605 N N . VAL A 1 81 ? -8.857 -4.892 5.266 1.00 97.88 81 VAL A N 1
ATOM 606 C CA . VAL A 1 81 ? -8.841 -3.617 4.541 1.00 97.88 81 VAL A CA 1
ATOM 607 C C . VAL A 1 81 ? -8.506 -2.504 5.515 1.00 97.88 81 VAL A C 1
ATOM 609 O O . VAL A 1 81 ? -9.284 -2.226 6.426 1.00 97.88 81 VAL A O 1
ATOM 612 N N . ILE A 1 82 ? -7.362 -1.870 5.297 1.00 98.12 82 ILE A N 1
ATOM 613 C CA . ILE A 1 82 ? -6.835 -0.756 6.076 1.00 98.12 82 ILE A CA 1
ATOM 614 C C . ILE A 1 82 ? -7.138 0.528 5.306 1.00 98.12 82 ILE A C 1
ATOM 616 O O . ILE A 1 82 ? -6.614 0.751 4.213 1.00 98.12 82 ILE A O 1
ATOM 620 N N . GLU A 1 83 ? -7.994 1.368 5.875 1.00 97.75 83 GLU A N 1
ATOM 621 C CA . GLU A 1 83 ? -8.347 2.679 5.334 1.00 97.75 83 GLU A CA 1
ATOM 622 C C . GLU A 1 83 ? -7.622 3.769 6.123 1.00 97.75 83 GLU A C 1
ATOM 624 O O . GLU A 1 83 ? -7.450 3.671 7.344 1.00 97.75 83 GLU A O 1
ATOM 629 N N . THR A 1 84 ? -7.188 4.814 5.424 1.00 97.44 84 THR A N 1
ATOM 630 C CA . THR A 1 84 ? -6.427 5.906 6.034 1.00 97.44 84 THR A CA 1
ATOM 631 C C . THR A 1 84 ? -7.242 7.198 6.117 1.00 97.44 84 THR A C 1
ATOM 633 O O . THR A 1 84 ? -8.377 7.280 5.644 1.00 97.44 84 THR A O 1
ATOM 636 N N . SER A 1 85 ? -6.691 8.228 6.760 1.00 96.81 85 SER A N 1
ATOM 637 C CA . SER A 1 85 ? -7.313 9.553 6.835 1.00 96.81 85 SER A CA 1
ATOM 638 C C . SER A 1 85 ? -7.405 10.251 5.480 1.00 96.81 85 SER A C 1
ATOM 640 O O . SER A 1 85 ? -8.245 11.134 5.316 1.00 96.81 85 SER A O 1
ATOM 642 N N . ASP A 1 86 ? -6.575 9.851 4.515 1.00 95.06 86 ASP A N 1
ATOM 643 C CA . ASP A 1 86 ? -6.759 10.208 3.114 1.00 95.06 86 ASP A CA 1
ATOM 644 C C . ASP A 1 86 ? -7.459 9.044 2.386 1.00 95.06 86 ASP A C 1
ATOM 646 O O . ASP A 1 86 ? -6.868 7.974 2.216 1.00 95.06 86 ASP A O 1
ATOM 650 N N . PRO A 1 87 ? -8.712 9.216 1.923 1.00 92.75 87 PRO A N 1
ATOM 651 C CA . PRO A 1 87 ? -9.488 8.135 1.314 1.00 92.75 87 PRO A CA 1
ATOM 652 C C . PRO A 1 87 ? -8.908 7.640 -0.018 1.00 92.75 87 PRO A C 1
ATOM 654 O O . PRO A 1 87 ? -9.366 6.624 -0.541 1.00 92.75 87 PRO A O 1
ATOM 657 N N . ARG A 1 88 ? -7.920 8.345 -0.588 1.00 92.06 88 ARG A N 1
ATOM 658 C CA . ARG A 1 88 ? -7.173 7.875 -1.760 1.00 92.06 88 ARG A CA 1
ATOM 659 C C . ARG A 1 88 ? -6.288 6.678 -1.426 1.00 92.06 88 ARG A C 1
ATOM 661 O O . ARG A 1 88 ? -6.015 5.879 -2.317 1.00 92.06 88 ARG A O 1
ATOM 668 N N . TYR A 1 89 ? -5.862 6.541 -0.169 1.00 94.50 89 TYR A N 1
ATOM 669 C CA . TYR A 1 89 ? -5.001 5.450 0.264 1.00 94.50 89 TYR A CA 1
ATOM 670 C C . TYR A 1 89 ? -5.789 4.412 1.054 1.00 94.50 89 TYR A C 1
ATOM 672 O O . TYR A 1 89 ? -6.343 4.675 2.127 1.00 94.50 89 TYR A O 1
ATOM 680 N N . LYS A 1 90 ? -5.798 3.203 0.500 1.00 95.31 90 LYS A N 1
ATOM 681 C CA . LYS A 1 90 ? -6.406 2.008 1.069 1.00 95.31 90 LYS A CA 1
ATOM 682 C C . LYS A 1 90 ? -5.532 0.813 0.717 1.00 95.31 90 LYS A C 1
ATOM 684 O O . LYS A 1 90 ? -5.064 0.723 -0.414 1.00 95.31 90 LYS A O 1
ATOM 689 N N . LEU A 1 91 ? -5.352 -0.094 1.669 1.00 96.56 91 LEU A N 1
ATOM 690 C CA . LEU A 1 91 ? -4.600 -1.330 1.483 1.00 96.56 91 LEU A CA 1
ATOM 691 C C . LEU A 1 91 ? -5.482 -2.524 1.844 1.00 96.56 91 LEU A C 1
ATOM 693 O O . LEU A 1 91 ? -6.024 -2.581 2.945 1.00 96.56 91 LEU A O 1
ATOM 697 N N . SER A 1 92 ? -5.610 -3.480 0.935 1.00 97.44 92 SER A N 1
ATOM 698 C CA . SER A 1 92 ? -6.316 -4.742 1.122 1.00 97.44 92 SER A CA 1
ATOM 699 C C . SER A 1 92 ? -5.315 -5.894 1.061 1.00 97.44 92 SER A C 1
ATOM 701 O O . SER A 1 92 ? -4.746 -6.202 0.014 1.00 97.44 92 SER A O 1
ATOM 703 N N . VAL A 1 93 ? -5.123 -6.572 2.183 1.00 97.50 93 VAL A N 1
ATOM 704 C CA . VAL A 1 93 ? -4.181 -7.693 2.310 1.00 97.50 93 VAL A CA 1
ATOM 705 C C . VAL A 1 93 ? -4.820 -8.824 3.099 1.00 97.50 93 VAL A C 1
ATOM 707 O O . VAL A 1 93 ? -5.775 -8.586 3.833 1.00 97.50 93 VAL A O 1
ATOM 710 N N . THR A 1 94 ? -4.322 -10.051 2.974 1.00 96.69 94 THR A N 1
ATOM 711 C CA . THR A 1 94 ? -4.760 -11.154 3.845 1.00 96.69 94 THR A CA 1
ATOM 712 C C . THR A 1 94 ? -4.542 -10.772 5.311 1.00 96.69 94 THR A C 1
ATOM 714 O O . THR A 1 94 ? -3.638 -9.992 5.633 1.00 96.69 94 THR A O 1
ATOM 717 N N . CYS A 1 95 ? -5.385 -11.270 6.219 1.00 96.44 95 CYS A N 1
ATOM 718 C CA . CYS A 1 95 ? -5.352 -10.858 7.631 1.00 96.44 95 CYS A CA 1
ATOM 719 C C . CYS A 1 95 ? -4.082 -11.289 8.411 1.00 96.44 95 CYS A C 1
ATOM 721 O O . CYS A 1 95 ? -3.866 -10.872 9.549 1.00 96.44 95 CYS A O 1
ATOM 723 N N . ASP A 1 96 ? -3.205 -12.079 7.796 1.00 95.50 96 ASP A N 1
ATOM 724 C CA . ASP A 1 96 ? -1.893 -12.483 8.307 1.00 95.50 96 ASP A CA 1
ATOM 725 C C . ASP A 1 96 ? -0.708 -11.735 7.654 1.00 95.50 96 ASP A C 1
ATOM 727 O O . ASP A 1 96 ? 0.451 -11.994 7.983 1.00 95.50 96 ASP A O 1
ATOM 731 N N . HIS A 1 97 ? -0.973 -10.777 6.759 1.00 96.94 97 HIS A N 1
ATOM 732 C CA . HIS A 1 97 ? 0.053 -10.007 6.054 1.00 96.94 97 HIS A CA 1
ATOM 733 C C . HIS A 1 97 ? 0.764 -9.004 6.961 1.00 96.94 97 HIS A C 1
ATOM 735 O O . HIS A 1 97 ? 0.121 -8.218 7.651 1.00 96.94 97 HIS A O 1
ATOM 741 N N . TYR A 1 98 ? 2.098 -8.973 6.927 1.00 96.94 98 TYR A N 1
ATOM 742 C CA . TYR A 1 98 ? 2.879 -8.001 7.692 1.00 96.94 98 TYR A CA 1
ATOM 743 C C . TYR A 1 98 ? 2.850 -6.615 7.045 1.00 96.94 98 TYR A C 1
ATOM 745 O O . TYR A 1 98 ? 3.350 -6.419 5.942 1.00 96.94 98 TYR A O 1
ATOM 753 N N . VAL A 1 99 ? 2.330 -5.635 7.772 1.00 97.19 99 VAL A N 1
ATOM 754 C CA . VAL A 1 99 ? 2.261 -4.230 7.373 1.00 97.19 99 VAL A CA 1
ATOM 755 C C . VAL A 1 99 ? 3.216 -3.421 8.241 1.00 97.19 99 VAL A C 1
ATOM 757 O O . VAL A 1 99 ? 3.222 -3.549 9.469 1.00 97.19 99 VAL A O 1
ATOM 760 N N . ALA A 1 100 ? 4.024 -2.575 7.603 1.00 97.06 100 ALA A N 1
ATOM 761 C CA . ALA A 1 100 ? 4.827 -1.594 8.314 1.00 97.06 100 ALA A CA 1
ATOM 762 C C . ALA A 1 100 ? 3.926 -0.467 8.831 1.00 97.06 100 ALA A C 1
ATOM 764 O O . ALA A 1 100 ? 3.287 0.247 8.055 1.00 97.06 100 ALA A O 1
ATOM 765 N N . VAL A 1 101 ? 3.893 -0.304 10.147 1.00 97.25 101 VAL A N 1
ATOM 766 C CA . VAL A 1 101 ? 3.138 0.738 10.838 1.00 97.25 101 VAL A CA 1
ATOM 767 C C . VAL A 1 101 ? 4.061 1.582 11.703 1.00 97.25 101 VAL A C 1
ATOM 769 O O . VAL A 1 101 ? 5.137 1.140 12.102 1.00 97.25 101 VAL A O 1
ATOM 772 N N . SER A 1 102 ? 3.626 2.792 12.024 1.00 96.31 102 SER A N 1
ATOM 773 C CA . SER A 1 102 ? 4.281 3.672 12.985 1.00 96.31 102 SER A CA 1
ATOM 774 C C . SER A 1 102 ? 3.311 4.067 14.091 1.00 96.31 102 SER A C 1
ATOM 776 O O . SER A 1 102 ? 2.131 4.296 13.828 1.00 96.31 102 SER A O 1
ATOM 778 N N . ASP A 1 103 ? 3.812 4.179 15.319 1.00 92.31 103 ASP A N 1
ATOM 779 C CA . ASP A 1 103 ? 3.103 4.788 16.456 1.00 92.31 103 ASP A CA 1
ATOM 780 C C . ASP A 1 103 ? 3.390 6.300 16.590 1.00 92.31 103 ASP A C 1
ATOM 782 O O . ASP A 1 103 ? 3.071 6.928 17.599 1.00 92.31 103 ASP A O 1
ATOM 786 N N . GLY A 1 104 ? 4.035 6.886 15.574 1.00 84.62 104 GLY A N 1
ATOM 787 C CA . GLY A 1 104 ? 4.507 8.271 15.551 1.00 84.62 104 GLY A CA 1
ATOM 788 C C . GLY A 1 104 ? 5.959 8.439 16.007 1.00 84.62 104 GLY A C 1
ATOM 789 O O . GLY A 1 104 ? 6.553 9.486 15.755 1.00 84.62 104 GLY A O 1
ATOM 790 N N . SER A 1 105 ? 6.558 7.423 16.633 1.00 85.88 105 SER A N 1
ATOM 791 C CA . SER A 1 105 ? 7.947 7.466 17.106 1.00 85.88 105 SER A CA 1
ATOM 792 C C . SER A 1 105 ? 8.829 6.389 16.487 1.00 85.88 105 SER A C 1
ATOM 794 O O . SER A 1 105 ? 10.017 6.624 16.250 1.00 85.88 105 SER A O 1
ATOM 796 N N . LYS A 1 106 ? 8.265 5.205 16.233 1.00 92.00 106 LYS A N 1
ATOM 797 C CA . LYS A 1 106 ? 8.996 4.038 15.745 1.00 92.00 106 LYS A CA 1
ATOM 798 C C . LYS A 1 106 ? 8.168 3.228 14.767 1.00 92.00 106 LYS A C 1
ATOM 800 O O . LYS A 1 106 ? 6.950 3.137 14.876 1.00 92.00 106 LYS A O 1
ATOM 805 N N . THR A 1 107 ? 8.882 2.591 13.849 1.00 95.88 107 THR A N 1
ATOM 806 C CA . THR A 1 107 ? 8.319 1.647 12.889 1.00 95.88 107 THR A CA 1
ATOM 807 C C . THR A 1 107 ? 8.299 0.247 13.472 1.00 95.88 107 THR A C 1
ATOM 809 O O . THR A 1 107 ? 9.297 -0.235 14.013 1.00 95.88 107 THR A O 1
ATOM 812 N N . HIS A 1 108 ? 7.170 -0.425 13.303 1.00 94.31 108 HIS A N 1
ATOM 813 C CA . HIS A 1 108 ? 6.954 -1.810 13.680 1.00 94.31 108 HIS A CA 1
ATOM 814 C C . HIS A 1 108 ? 6.262 -2.543 12.532 1.00 94.31 108 HIS A C 1
ATOM 816 O O . HIS A 1 108 ? 5.506 -1.945 11.775 1.00 94.31 108 HIS A O 1
ATOM 822 N N . TYR A 1 109 ? 6.500 -3.846 12.414 1.00 96.00 109 TYR A N 1
ATOM 823 C CA . TYR A 1 109 ? 5.752 -4.698 11.493 1.00 96.00 109 TYR A CA 1
ATOM 824 C C . TYR A 1 109 ? 4.692 -5.445 12.290 1.00 96.00 109 TYR A C 1
ATOM 826 O O . TYR A 1 109 ? 5.023 -6.190 13.215 1.00 96.00 109 TYR A O 1
ATOM 834 N N . LEU A 1 110 ? 3.427 -5.236 11.945 1.00 96.75 110 LEU A N 1
ATOM 835 C CA . LEU A 1 110 ? 2.298 -5.942 12.542 1.00 96.75 110 LEU A CA 1
ATOM 836 C C . LEU A 1 110 ? 1.613 -6.778 11.476 1.00 96.75 110 LEU A C 1
ATOM 838 O O . LEU A 1 110 ? 1.534 -6.359 10.327 1.00 96.75 110 LEU A O 1
ATOM 842 N N . ILE A 1 111 ? 1.073 -7.930 11.864 1.00 97.19 111 ILE A N 1
ATOM 843 C CA . ILE A 1 111 ? 0.084 -8.589 11.012 1.00 97.19 111 ILE A CA 1
ATOM 844 C C . ILE A 1 111 ? -1.116 -7.653 10.837 1.00 97.19 111 ILE A C 1
ATOM 846 O O . ILE A 1 111 ? -1.488 -6.935 11.770 1.00 97.19 111 ILE A O 1
ATOM 850 N N . SER A 1 112 ? -1.692 -7.635 9.644 1.00 97.19 112 SER A N 1
ATOM 851 C CA . SER A 1 112 ? -2.736 -6.696 9.233 1.00 97.19 112 SER A CA 1
ATOM 852 C C . SER A 1 112 ? -3.957 -6.729 10.160 1.00 97.19 112 SER A C 1
ATOM 854 O O . SER A 1 112 ? -4.493 -5.671 10.484 1.00 97.19 112 SER A O 1
ATOM 856 N N . ASP A 1 113 ? -4.325 -7.895 10.702 1.00 96.19 113 ASP A N 1
ATOM 857 C CA . ASP A 1 113 ? -5.406 -8.037 11.691 1.00 96.19 113 ASP A CA 1
ATOM 858 C C . ASP A 1 113 ? -5.146 -7.340 13.042 1.00 96.19 113 ASP A C 1
ATOM 860 O O . ASP A 1 113 ? -6.060 -7.110 13.831 1.00 96.19 113 ASP A O 1
ATOM 864 N N . HIS A 1 114 ? -3.890 -6.998 13.334 1.00 96.81 114 HIS A N 1
ATOM 865 C CA . HIS A 1 114 ? -3.488 -6.277 14.545 1.00 96.81 114 HIS A CA 1
ATOM 866 C C . HIS A 1 114 ? -3.256 -4.780 14.299 1.00 96.81 114 HIS A C 1
ATOM 868 O O . HIS A 1 114 ? -2.906 -4.047 15.230 1.00 96.81 114 HIS A O 1
ATOM 874 N N . VAL A 1 115 ? -3.441 -4.303 13.066 1.00 97.19 115 VAL A N 1
ATOM 875 C CA . VAL A 1 115 ? -3.420 -2.870 12.775 1.00 97.19 115 VAL A CA 1
ATOM 876 C C . VAL A 1 115 ? -4.679 -2.245 13.370 1.00 97.19 115 VAL A C 1
ATOM 878 O O . VAL A 1 115 ? -5.785 -2.752 13.209 1.00 97.19 115 VAL A O 1
ATOM 881 N N . LYS A 1 116 ? -4.517 -1.134 14.088 1.00 95.00 116 LYS A N 1
ATOM 882 C CA . LYS A 1 116 ? -5.603 -0.461 14.788 1.00 95.00 116 LYS A CA 1
ATOM 883 C C . LYS A 1 116 ? -5.802 0.943 14.250 1.00 95.00 116 LYS A C 1
ATOM 885 O O . LYS A 1 116 ? -4.843 1.698 14.088 1.00 95.00 116 LYS A O 1
ATOM 890 N N . SER A 1 117 ? -7.065 1.306 14.062 1.00 92.94 117 SER A N 1
ATOM 891 C CA . SER A 1 117 ? -7.470 2.683 13.799 1.00 92.94 117 SER A CA 1
ATOM 892 C C . SER A 1 117 ? -7.037 3.607 14.934 1.00 92.94 117 SER A C 1
ATOM 894 O O . SER A 1 117 ? -7.065 3.218 16.102 1.00 92.94 117 SER A O 1
ATOM 896 N N . THR A 1 118 ? -6.718 4.855 14.604 1.00 87.38 118 THR A N 1
ATOM 897 C CA . THR A 1 118 ? -6.365 5.960 15.515 1.00 87.38 118 THR A CA 1
ATOM 898 C C . THR A 1 118 ? -5.043 5.829 16.278 1.00 87.38 118 THR A C 1
ATOM 900 O O . THR A 1 118 ? -4.446 6.859 16.581 1.00 87.38 118 THR A O 1
ATOM 903 N N . GLU A 1 119 ? -4.560 4.608 16.533 1.00 91.50 119 GLU A N 1
ATOM 904 C CA . GLU A 1 119 ? -3.271 4.338 17.190 1.00 91.50 119 GLU A CA 1
ATOM 905 C C . GLU A 1 119 ? -2.105 4.286 16.191 1.00 91.50 119 GLU A C 1
ATOM 907 O O . GLU A 1 119 ? -0.994 4.691 16.526 1.00 91.50 119 GLU A O 1
ATOM 912 N N . HIS A 1 120 ? -2.344 3.787 14.974 1.00 96.69 120 HIS A N 1
ATOM 913 C CA . HIS A 1 120 ? -1.284 3.539 13.997 1.00 96.69 120 HIS A CA 1
ATOM 914 C C . HIS A 1 120 ? -1.354 4.460 12.778 1.00 96.69 120 HIS A C 1
ATOM 916 O O . HIS A 1 120 ? -2.419 4.906 12.344 1.00 96.69 120 HIS A O 1
ATOM 922 N N . PHE A 1 121 ? -0.182 4.668 12.188 1.00 97.75 121 PHE A N 1
ATOM 923 C CA . PHE A 1 121 ? 0.033 5.293 10.891 1.00 97.75 121 PHE A CA 1
ATOM 924 C C . PHE A 1 121 ? 0.638 4.267 9.935 1.00 97.75 121 PHE A C 1
ATOM 926 O O . PHE A 1 121 ? 1.403 3.402 10.363 1.00 97.75 121 PHE A O 1
ATOM 933 N N . VAL A 1 122 ? 0.331 4.380 8.648 1.00 97.38 122 VAL A N 1
ATOM 934 C CA . VAL A 1 122 ? 0.982 3.618 7.574 1.00 97.38 122 VAL A CA 1
ATOM 935 C C . VAL A 1 122 ? 1.825 4.549 6.714 1.00 97.38 122 VAL A C 1
ATOM 937 O O . VAL A 1 122 ? 1.563 5.750 6.651 1.00 97.38 122 VAL A O 1
ATOM 940 N N . TYR A 1 123 ? 2.838 3.986 6.062 1.00 96.81 123 TYR A N 1
ATOM 941 C CA . TYR A 1 123 ? 3.657 4.704 5.093 1.00 96.81 123 TYR A CA 1
ATOM 942 C C . TYR A 1 123 ? 2.977 4.677 3.729 1.00 96.81 123 TYR A C 1
ATOM 944 O O . TYR A 1 123 ? 2.649 3.605 3.221 1.00 96.81 123 TYR A O 1
ATOM 952 N N . VAL A 1 124 ? 2.795 5.844 3.127 1.00 95.62 124 VAL A N 1
ATOM 953 C CA . VAL A 1 124 ? 2.307 5.987 1.753 1.00 95.62 124 VAL A CA 1
ATOM 954 C C . VAL A 1 124 ? 3.267 6.856 0.959 1.00 95.62 124 VAL A C 1
ATOM 956 O O . VAL A 1 124 ? 3.964 7.706 1.508 1.00 95.62 124 VAL A O 1
ATOM 959 N N . HIS A 1 125 ? 3.352 6.587 -0.338 1.00 94.69 125 HIS A N 1
ATOM 960 C CA . HIS A 1 125 ? 4.201 7.345 -1.242 1.00 94.69 125 HIS A CA 1
ATOM 961 C C . HIS A 1 125 ? 3.527 8.674 -1.596 1.00 94.69 125 HIS A C 1
ATOM 963 O O . HIS A 1 125 ? 2.478 8.687 -2.238 1.00 94.69 125 HIS A O 1
ATOM 969 N N . ASP A 1 126 ? 4.149 9.781 -1.194 1.00 91.25 126 ASP A N 1
ATOM 970 C CA . ASP A 1 126 ? 3.778 11.121 -1.631 1.00 91.25 126 ASP A CA 1
ATOM 971 C C . ASP A 1 126 ? 4.424 11.404 -2.989 1.00 91.25 126 ASP A C 1
ATOM 973 O O . ASP A 1 126 ? 5.608 11.741 -3.090 1.00 91.25 126 ASP A O 1
ATOM 977 N N . ASP A 1 127 ? 3.616 11.282 -4.038 1.00 86.19 127 ASP A N 1
ATOM 978 C CA . ASP A 1 127 ? 4.047 11.456 -5.423 1.00 86.19 127 ASP A CA 1
ATOM 979 C C . ASP A 1 127 ? 4.611 12.857 -5.718 1.00 86.19 127 ASP A C 1
ATOM 981 O O . ASP A 1 127 ? 5.412 13.004 -6.639 1.00 86.19 127 ASP A O 1
ATOM 985 N N . LEU A 1 128 ? 4.191 13.896 -4.983 1.00 87.12 128 LEU A N 1
ATOM 986 C CA . LEU A 1 128 ? 4.627 15.273 -5.242 1.00 87.12 128 LEU A CA 1
ATOM 987 C C . LEU A 1 128 ? 6.030 15.533 -4.701 1.00 87.12 128 LEU A C 1
ATOM 989 O O . LEU A 1 128 ? 6.806 16.262 -5.318 1.00 87.12 128 LEU A O 1
ATOM 993 N N . ASN A 1 129 ? 6.335 14.957 -3.540 1.00 88.69 129 ASN A N 1
ATOM 994 C CA . ASN A 1 129 ? 7.601 15.172 -2.849 1.00 88.69 129 ASN A CA 1
ATOM 995 C C . ASN A 1 129 ? 8.566 13.982 -2.975 1.00 88.69 129 ASN A C 1
ATOM 997 O O . ASN A 1 129 ? 9.690 14.075 -2.487 1.00 88.69 129 ASN A O 1
ATOM 1001 N N . HIS A 1 130 ? 8.154 12.893 -3.636 1.00 90.50 130 HIS A N 1
ATOM 1002 C CA . HIS A 1 130 ? 8.934 11.664 -3.824 1.00 90.50 130 HIS A CA 1
ATOM 1003 C C . HIS A 1 130 ? 9.508 11.112 -2.514 1.00 90.50 130 HIS A C 1
ATOM 1005 O O . HIS A 1 130 ? 10.684 10.762 -2.411 1.00 90.50 130 HIS A O 1
ATOM 1011 N N . GLN A 1 131 ? 8.661 11.054 -1.490 1.00 93.00 131 GLN A N 1
ATOM 1012 C CA . GLN A 1 131 ? 9.021 10.593 -0.154 1.00 93.00 131 GLN A CA 1
ATOM 1013 C C . GLN A 1 131 ? 7.905 9.735 0.434 1.00 93.00 131 GLN A C 1
ATOM 1015 O O . GLN A 1 131 ? 6.788 9.702 -0.082 1.00 93.00 131 GLN A O 1
ATOM 1020 N N . LEU A 1 132 ? 8.206 9.039 1.526 1.00 95.31 132 LEU A N 1
ATOM 1021 C CA . LEU A 1 132 ? 7.179 8.373 2.313 1.00 95.31 132 LEU A CA 1
ATOM 1022 C C . LEU A 1 132 ? 6.604 9.351 3.332 1.00 95.31 132 LEU A C 1
ATOM 1024 O O . LEU A 1 132 ? 7.345 10.003 4.068 1.00 95.31 132 LEU A O 1
ATOM 1028 N N . GLU A 1 133 ? 5.283 9.415 3.400 1.00 95.06 133 GLU A N 1
ATOM 1029 C CA . GLU A 1 133 ? 4.552 10.150 4.424 1.00 95.06 133 GLU A CA 1
ATOM 1030 C C . GLU A 1 133 ? 3.797 9.181 5.342 1.00 95.06 133 GLU A C 1
ATOM 1032 O O . GLU A 1 133 ? 3.386 8.092 4.936 1.00 95.06 133 GLU A O 1
ATOM 1037 N N . LEU A 1 134 ? 3.635 9.575 6.606 1.00 95.9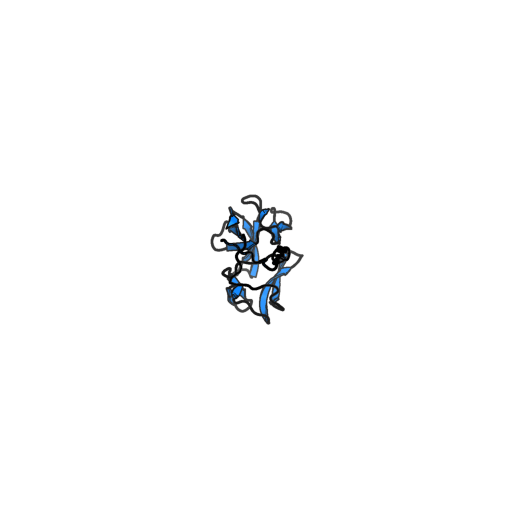4 134 LEU A N 1
ATOM 1038 C CA . LEU A 1 134 ? 2.833 8.834 7.574 1.00 95.94 134 LEU A CA 1
ATOM 1039 C C . LEU A 1 134 ? 1.389 9.318 7.516 1.00 95.94 134 LEU A C 1
ATOM 1041 O O . LEU A 1 134 ? 1.111 10.478 7.817 1.00 95.94 134 LEU A O 1
ATOM 1045 N N . VAL A 1 135 ? 0.466 8.409 7.210 1.00 96.56 135 VAL A N 1
ATOM 1046 C CA . VAL A 1 135 ? -0.969 8.708 7.164 1.00 96.56 135 VAL A CA 1
ATOM 1047 C C . VAL A 1 135 ? -1.705 7.844 8.176 1.00 96.56 135 VAL A C 1
ATOM 1049 O O . VAL A 1 135 ? -1.462 6.643 8.298 1.00 96.56 135 VAL A O 1
ATOM 1052 N N . GLN A 1 136 ? -2.576 8.482 8.958 1.00 97.50 136 GLN A N 1
ATOM 1053 C CA . GLN A 1 136 ? -3.259 7.836 10.073 1.00 97.50 136 GLN A CA 1
ATOM 1054 C C . GLN A 1 136 ? -4.230 6.775 9.560 1.00 97.50 136 GLN A C 1
ATOM 1056 O O . GLN A 1 136 ? -5.010 7.037 8.647 1.00 97.50 136 GLN A O 1
ATOM 1061 N N . VAL A 1 137 ? -4.237 5.601 10.187 1.00 97.81 137 VAL A N 1
ATOM 1062 C CA . VAL A 1 137 ? -5.263 4.584 9.944 1.00 97.81 137 VAL A CA 1
ATOM 1063 C C . VAL A 1 137 ? -6.566 5.029 10.602 1.00 97.81 137 VAL A C 1
ATOM 1065 O O . VAL A 1 137 ? -6.605 5.303 11.803 1.00 97.81 137 VAL A O 1
ATOM 1068 N N . THR A 1 138 ? -7.649 5.084 9.836 1.00 97.69 138 THR A N 1
ATOM 1069 C CA . THR A 1 138 ? -8.974 5.502 10.322 1.00 97.69 138 THR A CA 1
ATOM 1070 C C . THR A 1 138 ? -9.917 4.330 10.517 1.00 97.69 138 THR A C 1
ATOM 1072 O O . THR A 1 138 ? -10.781 4.397 11.390 1.00 97.69 138 THR A O 1
ATOM 1075 N N . ASN A 1 139 ? -9.734 3.246 9.765 1.00 97.44 139 ASN A N 1
ATOM 1076 C CA . ASN A 1 139 ? -10.585 2.070 9.853 1.00 97.44 139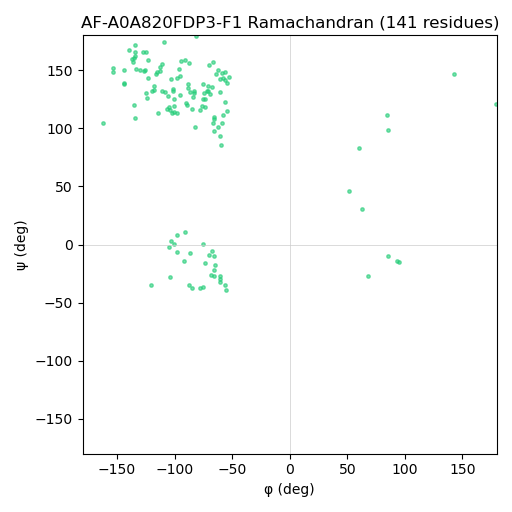 ASN A CA 1
ATOM 1077 C C . ASN A 1 139 ? -9.830 0.806 9.427 1.00 97.44 139 ASN A C 1
ATOM 1079 O O . ASN A 1 139 ? -8.953 0.858 8.564 1.00 97.44 139 ASN A O 1
ATOM 1083 N N . VAL A 1 140 ? -10.186 -0.327 10.032 1.00 97.06 140 VAL A N 1
ATOM 1084 C CA . VAL A 1 140 ? -9.702 -1.653 9.634 1.00 97.06 140 VAL A CA 1
ATOM 1085 C C . VAL A 1 140 ? -10.891 -2.604 9.622 1.00 97.06 140 VAL A C 1
ATOM 1087 O O . VAL A 1 140 ? -11.558 -2.781 10.642 1.00 97.06 140 VAL A O 1
ATOM 1090 N N . THR A 1 141 ? -11.186 -3.201 8.469 1.00 97.06 141 THR A N 1
ATOM 1091 C CA . THR A 1 141 ? -12.337 -4.103 8.292 1.00 97.06 141 THR A CA 1
ATOM 1092 C C . THR A 1 141 ? -11.905 -5.445 7.722 1.00 97.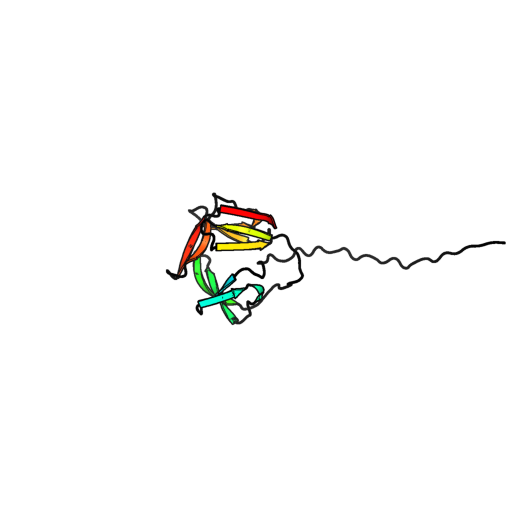06 141 THR A C 1
ATOM 1094 O O . THR A 1 141 ? -10.924 -5.517 6.993 1.00 97.06 141 THR A O 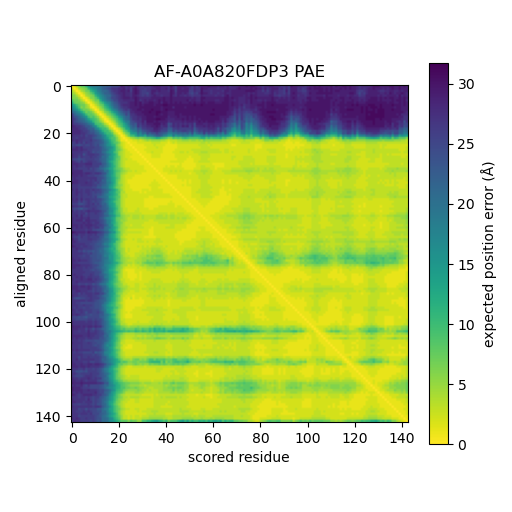1
ATOM 1097 N N . ARG A 1 142 ? -12.634 -6.514 8.053 1.00 95.56 142 ARG A N 1
ATOM 1098 C CA . ARG A 1 142 ? -12.429 -7.850 7.475 1.00 95.56 142 ARG A CA 1
ATOM 1099 C C . ARG A 1 142 ? -13.487 -8.096 6.399 1.00 95.56 142 ARG A C 1
ATOM 1101 O O . ARG A 1 142 ? -14.663 -7.844 6.670 1.00 95.56 142 ARG A O 1
ATOM 1108 N N . ARG A 1 143 ? -13.090 -8.574 5.221 1.00 89.75 143 ARG A N 1
ATOM 1109 C CA . ARG A 1 143 ? -13.977 -8.872 4.088 1.00 89.75 143 ARG A CA 1
ATOM 1110 C C . ARG A 1 143 ? -13.639 -10.191 3.416 1.00 89.75 143 ARG A C 1
ATOM 1112 O O . ARG A 1 143 ? -12.443 -10.550 3.424 1.00 89.75 143 ARG A O 1
#

Mean predicted aligned error: 8.72 Å

Foldseek 3Di:
DDDDDDDDDDDDPPDPPPPPVDDKWFDQQPWFQFPVRDIDGNVPDDFQTWGWDADPVRWIDIDTRHDDPDDDPPDDAKWKWWAFPPNVDITIIGQQDWFWWDQPPDTDTDRSVPDDAPRIWHWDQDPVVRTTDTTGTHDIDID

Organism: NCBI:tx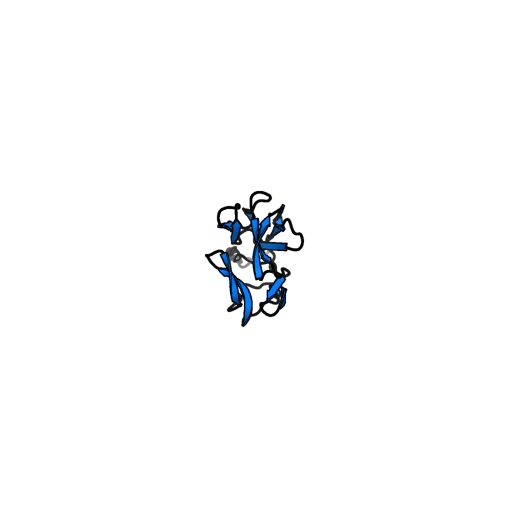id433720

pLDDT: mean 86.31, std 20.33, range [26.3, 98.38]

Nearest PDB structures (foldseek):
  6tyy-assembly1_A  TM=9.367E-01  e=1.793E-07  Drosophila melanogaster
  1at0-assembly1_A-2  TM=9.231E-01  e=2.326E-07  unclassified
  6y75-assembly1_B  TM=7.536E-01  e=1.825E-04  Tetrahymena thermophila SB210
  4o1s-assembly1_A  TM=7.726E-01  e=1.018E-03  Thermoplasma volcanium GSS1
  6zgq-assembly1_A  TM=7.713E-01  e=4.855E-03  metagenome